Protein AF-E0WMR6-F1 (afdb_monomer_lite)

Secondary structure (DSSP, 8-state):
-HHHHHHHHHHHHHHTTPPP----PPPPP-GGGSHHHHHHHHHHHH-GGG-GGGS-HHHHHHHHHHHHHTT-HHHHHHHHHHHHHHHHHHHTT-

Organism: NCBI:txid230566

Structure (mmCIF, N/CA/C/O backbone):
data_AF-E0WMR6-F1
#
_entry.id   AF-E0WMR6-F1
#
loop_
_atom_site.group_PDB
_atom_site.id
_atom_site.type_symbol
_atom_site.label_atom_id
_atom_site.label_alt_id
_atom_site.label_comp_id
_atom_site.label_asym_id
_atom_site.label_entity_id
_atom_site.label_seq_id
_atom_site.pdbx_PDB_ins_code
_atom_site.Cartn_x
_atom_site.Cartn_y
_atom_site.Cartn_z
_atom_site.occupancy
_atom_site.B_iso_or_equiv
_atom_site.auth_seq_id
_atom_site.auth_comp_id
_atom_site.auth_asym_id
_atom_site.auth_atom_id
_atom_site.pdbx_PDB_model_num
ATOM 1 N N . GLU A 1 1 ? -11.648 19.606 20.721 1.00 82.44 1 GLU A N 1
ATOM 2 C CA . GLU A 1 1 ? -12.600 19.046 19.735 1.00 82.44 1 GLU A CA 1
ATOM 3 C C . GLU A 1 1 ? -12.601 17.512 19.675 1.00 82.44 1 GLU A C 1
ATOM 5 O O . GLU A 1 1 ? -13.624 16.907 19.968 1.00 82.44 1 GLU A O 1
ATOM 10 N N . THR A 1 2 ? -11.477 16.854 19.375 1.00 91.50 2 THR A N 1
ATOM 11 C CA . THR A 1 2 ? -11.400 15.381 19.227 1.00 91.50 2 THR A CA 1
ATOM 12 C C . THR A 1 2 ? -11.852 14.598 20.466 1.00 91.50 2 THR A C 1
ATOM 14 O O . THR A 1 2 ? -12.629 13.653 20.346 1.00 91.50 2 THR A O 1
ATOM 17 N N . LEU A 1 3 ? -11.429 15.022 21.664 1.00 93.88 3 LEU A N 1
ATOM 18 C CA . LEU A 1 3 ? -11.816 14.377 22.927 1.00 93.88 3 LEU A CA 1
ATOM 19 C C . LEU A 1 3 ? -13.317 14.506 23.211 1.00 93.88 3 LEU A C 1
ATOM 21 O O . LEU A 1 3 ? -13.953 13.533 23.603 1.00 93.88 3 LEU A O 1
ATOM 25 N N . ARG A 1 4 ? -13.899 15.675 22.909 1.00 95.62 4 ARG A N 1
ATOM 26 C CA . ARG A 1 4 ? -15.340 15.919 23.046 1.00 95.62 4 A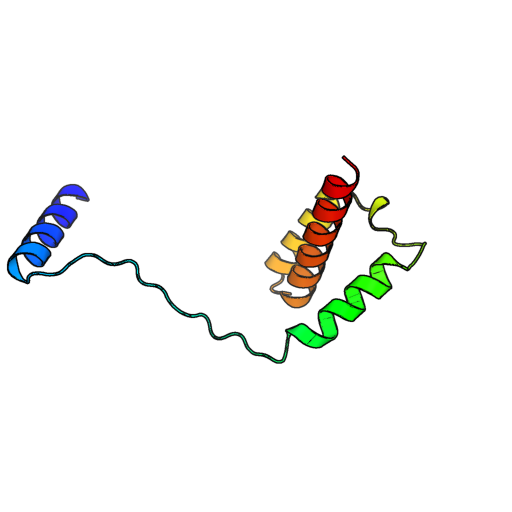RG A CA 1
ATOM 27 C C . ARG A 1 4 ? -16.147 14.951 22.173 1.00 95.62 4 ARG A C 1
ATOM 29 O O . ARG A 1 4 ? -17.118 14.370 22.642 1.00 95.62 4 ARG A O 1
ATOM 36 N N . ARG A 1 5 ? -15.752 14.755 20.906 1.00 95.81 5 ARG A N 1
ATOM 37 C CA . ARG A 1 5 ? -16.450 13.825 19.995 1.00 95.81 5 ARG A CA 1
ATOM 38 C C . ARG A 1 5 ? -16.330 12.372 20.451 1.00 95.81 5 ARG A C 1
ATOM 40 O O . ARG A 1 5 ? -17.322 11.653 20.392 1.00 95.81 5 ARG A O 1
ATOM 47 N N . ARG A 1 6 ? -15.153 11.959 20.934 1.00 94.44 6 ARG A N 1
ATOM 48 C CA . ARG A 1 6 ? -14.934 10.600 21.450 1.00 94.44 6 ARG A CA 1
ATOM 49 C C . ARG A 1 6 ? -15.816 10.303 22.666 1.00 94.44 6 ARG A C 1
ATOM 51 O O . ARG A 1 6 ? -16.485 9.280 22.663 1.00 94.44 6 ARG A O 1
ATOM 58 N N . GLN A 1 7 ? -15.914 11.227 23.622 1.00 95.69 7 GLN A N 1
ATOM 59 C CA . GLN A 1 7 ? -16.787 11.067 24.795 1.00 95.69 7 GLN A CA 1
ATOM 60 C C . GLN A 1 7 ? -18.264 10.887 24.413 1.00 95.69 7 GLN A C 1
ATOM 62 O O . GLN A 1 7 ? -18.954 10.035 24.966 1.00 95.69 7 GLN A O 1
ATOM 67 N N . ILE A 1 8 ? -18.756 11.652 23.432 1.00 95.06 8 ILE A N 1
ATOM 68 C CA . ILE A 1 8 ? -20.135 11.511 22.937 1.00 95.06 8 ILE A CA 1
ATOM 69 C C . ILE A 1 8 ? -20.349 10.126 22.305 1.00 95.06 8 ILE A C 1
ATOM 71 O O . ILE A 1 8 ? -21.371 9.492 22.558 1.00 95.06 8 ILE A O 1
ATOM 75 N N . GLN A 1 9 ? -19.388 9.649 21.508 1.00 95.00 9 GLN A N 1
ATOM 76 C CA . GLN A 1 9 ? -19.454 8.336 20.856 1.00 95.00 9 GLN A CA 1
ATOM 77 C C . GLN A 1 9 ? -19.419 7.188 21.872 1.00 95.00 9 GLN A C 1
ATOM 79 O O . GLN A 1 9 ? -20.201 6.251 21.754 1.00 95.00 9 GLN A O 1
ATOM 84 N N . GLU A 1 10 ? -18.559 7.271 22.887 1.00 95.31 10 GLU A N 1
ATOM 85 C CA . GLU A 1 10 ? -18.454 6.263 23.949 1.00 95.31 10 GLU A CA 1
ATOM 86 C C . GLU A 1 10 ? -19.736 6.188 24.782 1.00 95.31 10 GLU A C 1
ATOM 88 O O . GLU A 1 10 ? -20.291 5.104 24.953 1.00 95.31 10 GLU A O 1
ATOM 93 N N . ASN A 1 11 ? -20.271 7.335 25.211 1.00 95.81 11 ASN A N 1
ATOM 94 C CA . ASN A 1 11 ? -21.529 7.392 25.957 1.00 95.81 11 ASN A CA 1
ATOM 95 C C . ASN A 1 11 ? -22.707 6.838 25.147 1.00 95.81 11 ASN A C 1
ATOM 97 O O . ASN A 1 11 ? -23.560 6.137 25.690 1.00 95.81 11 ASN A O 1
ATOM 101 N N . TYR A 1 12 ? -22.756 7.131 23.845 1.00 96.69 12 TYR A N 1
ATOM 102 C CA . TYR A 1 12 ? -23.769 6.579 22.951 1.00 96.69 12 TYR A CA 1
ATOM 103 C C . TYR A 1 12 ? -23.627 5.058 22.813 1.00 96.69 12 TYR A C 1
ATOM 105 O O . TYR A 1 12 ? -24.608 4.333 22.965 1.00 96.69 12 TYR A O 1
ATOM 113 N N . ASN A 1 13 ? -22.406 4.564 22.597 1.00 96.00 13 ASN A N 1
ATOM 114 C CA . ASN A 1 13 ? -22.145 3.133 22.472 1.00 96.00 13 ASN A CA 1
ATOM 115 C C . ASN A 1 13 ? -22.537 2.371 23.743 1.00 96.00 13 ASN A C 1
ATOM 117 O O . ASN A 1 13 ? -23.198 1.342 23.643 1.00 96.00 13 ASN A O 1
ATOM 121 N N . LEU A 1 14 ? -22.206 2.905 24.923 1.00 95.00 14 LEU A N 1
ATOM 122 C CA . LEU A 1 14 ? -2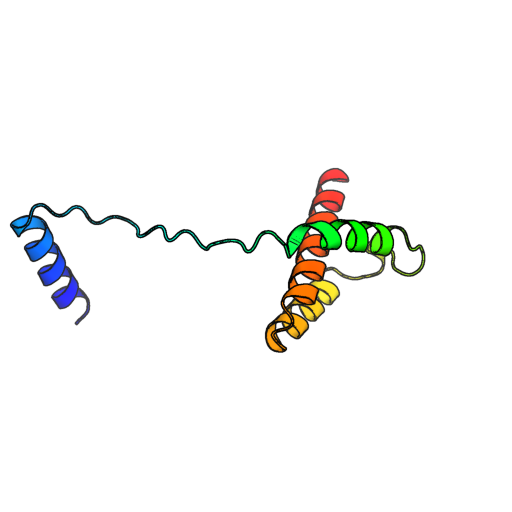2.599 2.330 26.213 1.00 95.00 14 LEU A CA 1
ATOM 123 C C . LEU A 1 14 ? -24.120 2.342 26.405 1.00 95.00 14 LEU A C 1
ATOM 125 O O . LEU A 1 14 ? -24.694 1.326 26.780 1.00 95.00 14 LEU A O 1
ATOM 129 N N . LYS A 1 15 ? -24.793 3.458 26.092 1.00 96.69 15 LYS A N 1
ATOM 130 C CA . LYS A 1 15 ? -26.257 3.576 26.210 1.00 96.69 15 LYS A CA 1
ATOM 131 C C . LYS A 1 15 ? -27.007 2.587 25.309 1.00 96.69 15 LYS A C 1
ATOM 133 O O . LYS A 1 15 ? -28.106 2.163 25.655 1.00 96.69 15 LYS A O 1
ATOM 138 N N . HIS A 1 16 ? -26.435 2.248 24.157 1.00 95.75 16 HIS A N 1
ATOM 139 C CA . HIS A 1 16 ? -27.059 1.392 23.147 1.00 95.75 16 HIS A CA 1
ATOM 140 C C . HIS A 1 16 ? -26.456 -0.019 23.068 1.00 95.75 16 HIS A C 1
ATOM 142 O O . HIS A 1 16 ? -26.815 -0.770 22.163 1.00 95.75 16 HIS A O 1
ATOM 148 N N . ASN A 1 17 ? -25.564 -0.392 23.995 1.00 93.50 17 ASN A N 1
ATOM 149 C CA . ASN A 1 17 ? -24.845 -1.672 23.993 1.00 93.50 17 ASN A CA 1
ATOM 150 C C . ASN A 1 17 ? -24.145 -1.984 22.650 1.00 93.50 17 ASN A C 1
ATOM 152 O O . ASN A 1 17 ? -24.112 -3.128 22.198 1.00 93.50 17 ASN A O 1
ATOM 156 N N . LEU A 1 18 ? -23.588 -0.961 21.992 1.00 93.44 18 LEU A N 1
ATOM 157 C CA . LEU A 1 18 ? -22.879 -1.096 20.720 1.00 93.44 18 LEU A CA 1
ATOM 158 C C . LEU A 1 18 ? -21.403 -1.424 20.958 1.00 93.44 18 LEU A C 1
ATOM 160 O O . LEU A 1 18 ? -20.704 -0.711 21.678 1.00 93.44 18 LEU A O 1
ATOM 164 N N . GLN A 1 19 ? -20.907 -2.461 20.284 1.00 92.50 19 GLN A N 1
ATOM 165 C CA . GLN A 1 19 ? -19.483 -2.783 20.242 1.00 92.50 19 GLN A CA 1
ATOM 166 C C . GLN A 1 19 ? -18.848 -2.201 18.970 1.00 92.50 19 GLN A C 1
ATOM 168 O O . GLN A 1 19 ? -19.271 -2.552 17.863 1.00 92.50 19 GLN A O 1
ATOM 173 N N . PRO A 1 20 ? -17.836 -1.319 19.083 1.00 92.00 20 PRO A N 1
ATOM 174 C CA . PRO A 1 20 ? -17.110 -0.814 17.925 1.00 92.00 20 PRO A CA 1
ATOM 175 C C . PRO A 1 20 ? -16.435 -1.962 17.170 1.00 92.00 20 PRO A C 1
ATOM 177 O O . PRO A 1 20 ? -15.608 -2.681 17.727 1.00 92.00 20 PRO A O 1
ATOM 180 N N . THR A 1 21 ? -16.764 -2.118 15.892 1.00 92.75 21 THR A N 1
ATOM 181 C CA . THR A 1 21 ? -16.178 -3.137 15.013 1.00 92.75 21 THR A CA 1
ATOM 182 C C . THR A 1 21 ? -15.525 -2.490 13.799 1.00 92.75 21 THR A C 1
ATOM 184 O O . THR A 1 21 ? -15.876 -1.384 13.381 1.00 92.75 21 THR A O 1
ATOM 187 N N . ILE A 1 22 ? -14.529 -3.174 13.234 1.00 92.06 22 ILE A N 1
ATOM 188 C CA . ILE A 1 22 ? -13.847 -2.724 12.021 1.00 92.06 22 ILE A CA 1
ATOM 189 C C . ILE A 1 22 ? -14.744 -3.043 10.824 1.00 92.06 22 ILE A C 1
ATOM 191 O O . ILE A 1 22 ? -15.178 -4.178 10.635 1.00 92.06 22 ILE A O 1
ATOM 195 N N . ILE A 1 23 ? -15.009 -2.043 9.985 1.00 90.06 23 ILE A N 1
ATOM 196 C CA . ILE A 1 23 ? -15.789 -2.241 8.763 1.00 90.06 23 ILE A CA 1
ATOM 197 C C . ILE A 1 23 ? -14.895 -2.916 7.715 1.00 90.06 23 ILE A C 1
ATOM 199 O O . ILE A 1 23 ? -14.065 -2.265 7.079 1.00 90.06 23 ILE A O 1
ATOM 203 N N . HIS A 1 24 ? -15.094 -4.212 7.492 1.00 87.12 24 HIS A N 1
ATOM 204 C CA . HIS A 1 24 ? -14.467 -4.947 6.394 1.00 87.12 24 HIS A CA 1
ATOM 205 C C . HIS A 1 24 ? -15.360 -4.871 5.148 1.00 87.12 24 HIS A C 1
ATOM 207 O O . HIS A 1 24 ? -16.403 -5.516 5.078 1.00 87.12 24 HIS A O 1
ATOM 213 N N . LYS A 1 25 ? -14.978 -4.061 4.152 1.00 84.56 25 LYS A N 1
ATOM 214 C CA . LYS A 1 25 ? -15.682 -4.007 2.859 1.00 84.56 25 LYS A CA 1
ATOM 215 C C . LYS A 1 25 ? -15.024 -4.957 1.864 1.00 84.56 25 LYS A C 1
ATOM 217 O O . LYS A 1 25 ? -13.853 -4.784 1.533 1.00 84.56 25 LYS A O 1
ATOM 222 N N . ASN A 1 26 ? -15.793 -5.905 1.335 1.00 80.00 26 ASN A N 1
ATOM 223 C CA . ASN A 1 26 ? -15.340 -6.744 0.230 1.00 80.00 26 ASN A CA 1
ATOM 224 C C . ASN A 1 26 ? -15.338 -5.930 -1.067 1.00 80.00 26 ASN A C 1
ATOM 226 O O . ASN A 1 26 ? -16.380 -5.469 -1.534 1.00 80.00 26 ASN A O 1
ATOM 230 N N . ILE A 1 27 ? -14.158 -5.754 -1.656 1.00 78.94 27 ILE A N 1
ATOM 231 C CA . ILE A 1 27 ? -14.015 -5.174 -2.991 1.00 78.94 27 ILE A CA 1
ATOM 232 C C . ILE A 1 27 ? -14.341 -6.290 -3.988 1.00 78.94 27 ILE A C 1
ATOM 234 O O . ILE A 1 27 ? -13.646 -7.306 -4.018 1.00 78.94 27 ILE A O 1
ATOM 238 N N . LYS A 1 28 ? -15.405 -6.131 -4.787 1.00 76.62 28 LYS A N 1
ATOM 239 C CA . LYS A 1 28 ? -15.736 -7.087 -5.854 1.00 76.62 28 LYS A CA 1
ATOM 240 C C . LYS A 1 28 ? -14.590 -7.104 -6.872 1.00 76.62 28 LYS A C 1
ATOM 242 O O . LYS A 1 28 ? -14.318 -6.085 -7.501 1.00 76.62 28 LYS A O 1
ATOM 247 N N . GLN A 1 29 ? -13.914 -8.243 -7.013 1.00 62.06 29 GLN A N 1
ATOM 248 C CA . GLN A 1 29 ? -12.947 -8.458 -8.088 1.00 62.06 29 GLN A CA 1
ATOM 249 C C . GLN A 1 29 ? -13.721 -8.778 -9.369 1.00 62.06 29 GLN A C 1
ATOM 251 O O . GLN A 1 29 ? -14.480 -9.743 -9.405 1.00 62.06 29 GLN A O 1
ATOM 256 N N . THR A 1 30 ? -13.549 -7.971 -10.413 1.00 66.88 30 THR A N 1
ATOM 257 C CA . THR A 1 30 ? -14.000 -8.323 -11.760 1.00 66.88 30 THR A CA 1
ATOM 258 C C . THR A 1 30 ? -13.076 -9.428 -12.275 1.00 66.88 30 THR A C 1
ATOM 260 O O . THR A 1 30 ? -11.866 -9.243 -12.410 1.00 66.88 30 THR A O 1
ATOM 263 N N . THR A 1 31 ? -13.628 -10.62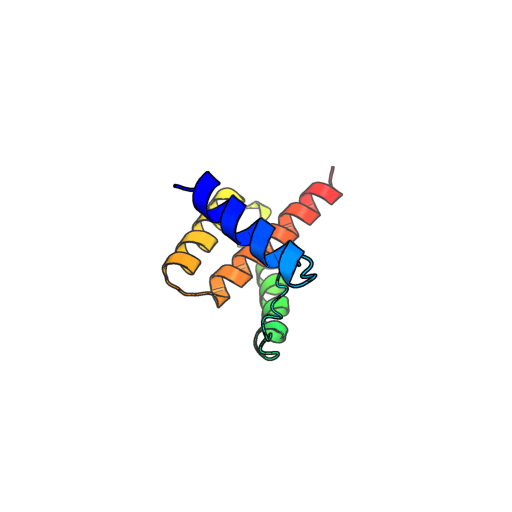2 -12.461 1.00 57.41 31 THR A N 1
ATOM 264 C CA . THR A 1 31 ? -12.890 -11.881 -12.667 1.00 57.41 31 THR A CA 1
ATOM 265 C C . THR A 1 31 ? -12.083 -11.931 -13.964 1.00 57.41 31 THR A C 1
ATOM 267 O O . THR A 1 31 ? -11.124 -12.696 -14.054 1.00 57.41 31 THR A O 1
ATOM 270 N N . ASP A 1 32 ? -12.405 -11.079 -14.933 1.00 56.09 32 ASP A N 1
ATOM 271 C CA . ASP A 1 32 ? -11.900 -11.207 -16.304 1.00 56.09 32 ASP A CA 1
ATOM 272 C C . ASP A 1 32 ? -10.519 -10.568 -16.507 1.00 56.09 32 ASP A C 1
ATOM 274 O O . ASP A 1 32 ? -9.836 -10.828 -17.489 1.00 56.09 32 ASP A O 1
ATOM 278 N N . ILE A 1 33 ? -10.045 -9.772 -15.546 1.00 57.91 33 ILE A N 1
ATOM 279 C CA . ILE A 1 33 ? -8.829 -8.963 -15.707 1.00 57.91 33 ILE A CA 1
ATOM 280 C C . ILE A 1 33 ? -7.537 -9.779 -15.478 1.00 57.91 33 ILE A C 1
ATOM 282 O O . ILE A 1 33 ? -6.455 -9.345 -15.873 1.00 57.91 33 ILE A O 1
ATOM 286 N N . ASN A 1 34 ? -7.603 -10.944 -14.823 1.00 55.88 34 ASN A N 1
ATOM 287 C CA . ASN A 1 34 ? -6.412 -11.570 -14.228 1.00 55.88 34 ASN A CA 1
ATOM 288 C C . ASN A 1 34 ? -5.778 -12.730 -15.020 1.00 55.88 34 ASN A C 1
ATOM 290 O O . ASN A 1 34 ? -4.594 -12.988 -14.802 1.00 55.88 34 ASN A O 1
ATOM 294 N N . LYS A 1 35 ? -6.501 -13.433 -15.906 1.00 56.09 35 LYS A N 1
ATOM 295 C CA . LYS A 1 35 ? -5.972 -14.651 -16.563 1.00 56.09 35 LYS A CA 1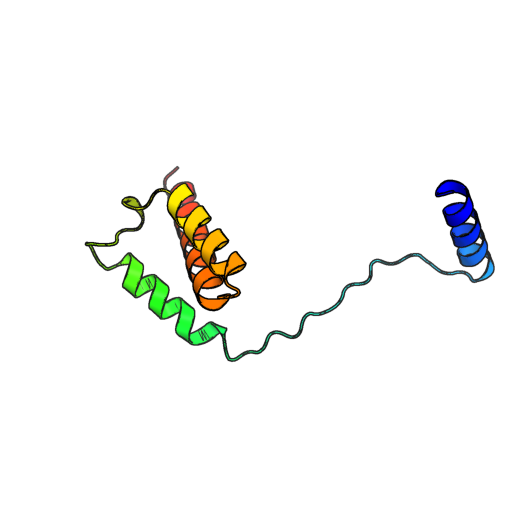
ATOM 296 C C . LYS A 1 35 ? -4.854 -14.353 -17.571 1.00 56.09 35 LYS A C 1
ATOM 298 O O . LYS A 1 35 ? -3.764 -14.900 -17.428 1.00 56.09 35 LYS A O 1
ATOM 303 N N . ASP A 1 36 ? -5.054 -13.394 -18.469 1.00 57.19 36 ASP A N 1
ATOM 304 C CA . ASP A 1 36 ? -4.107 -13.122 -19.568 1.00 57.19 36 ASP A CA 1
ATOM 305 C C . ASP A 1 36 ? -2.809 -12.427 -19.107 1.00 57.19 36 ASP A C 1
ATOM 307 O O . ASP A 1 36 ? -1.819 -12.317 -19.835 1.00 57.19 36 ASP A O 1
ATOM 311 N N . LYS A 1 37 ? -2.776 -11.918 -17.871 1.00 56.91 37 LYS A N 1
ATOM 312 C CA . LYS A 1 37 ? -1.675 -11.068 -17.388 1.00 56.91 37 LYS A CA 1
ATOM 313 C C . LYS A 1 37 ? -0.469 -11.856 -16.887 1.00 56.91 37 LYS A C 1
ATOM 315 O O . LYS A 1 37 ? 0.637 -11.321 -16.918 1.00 56.91 37 LYS A O 1
ATOM 320 N N . ASN A 1 38 ? -0.653 -13.102 -16.449 1.00 57.09 38 ASN A N 1
ATOM 321 C CA . ASN A 1 38 ? 0.450 -13.932 -15.959 1.00 57.09 38 ASN A CA 1
ATOM 322 C C . ASN A 1 38 ? 1.327 -14.465 -17.106 1.00 57.09 38 ASN A C 1
ATOM 324 O O . ASN A 1 38 ? 2.551 -14.432 -16.989 1.00 57.09 38 ASN A O 1
ATOM 328 N N . GLU A 1 39 ? 0.729 -14.835 -18.241 1.00 59.88 39 GLU A N 1
ATOM 329 C CA . GLU A 1 39 ? 1.448 -15.309 -19.439 1.00 59.88 39 GLU A CA 1
ATOM 330 C C . GLU A 1 39 ? 2.369 -14.225 -20.030 1.00 59.88 39 GLU A C 1
ATOM 332 O O . GLU A 1 39 ? 3.518 -14.478 -20.398 1.00 59.88 39 GLU A O 1
ATOM 337 N N . ASN A 1 40 ? 1.909 -12.970 -20.021 1.00 62.09 40 ASN A N 1
ATOM 338 C CA . ASN A 1 40 ? 2.687 -11.811 -20.468 1.00 62.09 40 ASN A CA 1
ATOM 339 C C . ASN A 1 40 ? 3.928 -11.529 -19.600 1.00 62.09 40 ASN A C 1
ATOM 341 O O . ASN A 1 40 ? 4.902 -10.935 -20.067 1.00 62.09 40 ASN A O 1
ATOM 345 N N . ILE A 1 41 ? 3.907 -11.918 -18.322 1.00 63.06 41 ILE A N 1
ATOM 346 C CA . ILE A 1 41 ? 5.043 -11.716 -17.415 1.00 63.06 41 ILE A CA 1
ATOM 347 C C . ILE A 1 41 ? 6.128 -12.752 -17.699 1.00 63.06 41 ILE A C 1
ATOM 349 O O . ILE A 1 41 ? 7.306 -12.402 -17.729 1.00 63.06 41 ILE A O 1
ATOM 353 N N . GLU A 1 42 ? 5.763 -14.013 -17.927 1.00 63.25 42 GLU A N 1
ATOM 354 C CA . GLU A 1 42 ? 6.743 -15.065 -18.214 1.00 63.25 42 GLU A CA 1
ATOM 355 C C . GLU A 1 42 ? 7.459 -14.834 -19.543 1.00 63.25 42 GLU A C 1
ATOM 357 O O . GLU A 1 42 ? 8.690 -14.879 -19.580 1.00 63.25 42 GLU A O 1
ATOM 362 N N . SER A 1 43 ? 6.725 -14.460 -20.593 1.00 64.38 43 SER A N 1
ATOM 363 C CA . SER A 1 43 ? 7.316 -14.123 -21.894 1.00 64.38 43 SER A CA 1
ATOM 364 C C . SER A 1 43 ? 8.270 -12.922 -21.823 1.00 64.38 43 SER A C 1
ATOM 366 O O . SER A 1 43 ? 9.338 -12.932 -22.439 1.00 64.38 43 SER A O 1
ATOM 368 N N . PHE A 1 44 ? 7.944 -11.901 -21.021 1.00 66.38 44 PHE A N 1
ATOM 369 C CA . PHE A 1 44 ? 8.825 -10.751 -20.800 1.00 66.38 44 PHE A CA 1
ATOM 370 C C . PHE A 1 44 ? 10.131 -11.139 -20.092 1.00 66.38 44 PHE A C 1
ATOM 372 O O . PHE A 1 44 ? 11.189 -10.609 -20.429 1.00 66.38 44 PHE A O 1
ATOM 379 N N . LEU A 1 45 ? 10.063 -12.050 -19.118 1.00 62.31 45 LEU A N 1
ATOM 380 C CA . LEU A 1 45 ? 11.213 -12.477 -18.317 1.00 62.31 45 LEU A CA 1
ATOM 381 C C . LEU A 1 45 ? 12.152 -13.419 -19.084 1.00 62.31 45 LEU A C 1
ATOM 383 O O . LEU A 1 45 ? 13.366 -13.315 -18.915 1.00 62.31 45 LEU A O 1
ATOM 387 N N . PHE A 1 46 ? 11.600 -14.301 -19.925 1.00 62.06 46 PHE A N 1
ATOM 388 C CA . PHE A 1 46 ? 12.362 -15.240 -20.761 1.00 62.06 46 PHE A CA 1
ATOM 389 C C . PHE A 1 46 ? 12.992 -14.600 -22.009 1.00 62.06 46 PHE A C 1
ATOM 391 O O . PHE A 1 46 ? 13.875 -15.193 -22.623 1.00 62.06 46 PHE A O 1
ATOM 398 N N . SER A 1 47 ? 12.602 -13.376 -22.382 1.00 61.31 47 SER A N 1
ATOM 399 C CA . SER A 1 47 ? 13.303 -12.619 -23.423 1.00 61.31 47 SER A CA 1
ATOM 400 C C . SER A 1 47 ? 14.693 -12.196 -22.927 1.00 61.31 47 SER A C 1
ATOM 402 O O . SER A 1 47 ? 14.815 -11.278 -22.114 1.00 61.31 47 SER A O 1
ATOM 404 N N . GLU A 1 48 ? 15.759 -12.813 -23.453 1.00 53.53 48 GLU A N 1
ATOM 405 C CA . GLU A 1 48 ? 17.168 -12.528 -23.104 1.00 53.53 48 GLU A CA 1
ATOM 406 C C . GLU A 1 48 ? 17.520 -11.028 -23.124 1.00 53.53 48 GLU A C 1
ATOM 408 O O . GLU A 1 48 ? 18.258 -10.540 -22.265 1.00 53.53 48 GLU A O 1
ATOM 413 N N . LYS A 1 49 ? 16.928 -10.252 -24.044 1.00 55.31 49 LYS A N 1
ATOM 414 C CA . LYS A 1 49 ? 17.150 -8.796 -24.157 1.00 55.31 49 LYS A CA 1
ATOM 415 C C . LYS A 1 49 ? 16.523 -7.979 -23.022 1.00 55.31 49 LYS A C 1
ATOM 417 O O . LYS A 1 49 ? 16.932 -6.841 -22.799 1.00 55.31 49 LYS A O 1
ATOM 422 N N . LYS A 1 50 ? 15.527 -8.516 -22.314 1.00 54.00 50 LYS A N 1
ATOM 423 C CA . LYS A 1 50 ? 14.773 -7.821 -21.256 1.00 54.00 50 LYS A CA 1
ATOM 424 C C . LYS A 1 50 ? 14.818 -8.565 -19.928 1.00 54.00 50 LYS A C 1
ATOM 426 O O . LYS A 1 50 ? 13.914 -8.396 -19.109 1.00 54.00 50 LYS A O 1
ATOM 431 N N . SER A 1 51 ? 15.890 -9.332 -19.692 1.00 56.59 51 SER A N 1
ATOM 432 C CA . SER A 1 51 ? 16.058 -10.012 -18.413 1.00 56.59 51 SER A CA 1
ATOM 433 C C . SER A 1 51 ? 15.882 -8.997 -17.273 1.00 56.59 51 SER A C 1
ATOM 435 O O . SER A 1 51 ? 16.431 -7.887 -17.305 1.00 56.59 51 SER A O 1
ATOM 437 N N . PRO A 1 52 ? 15.095 -9.3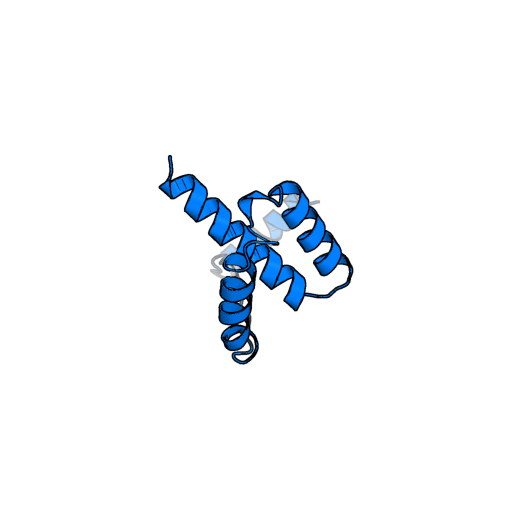32 -16.253 1.00 54.97 52 PRO A N 1
ATOM 438 C CA . PRO A 1 52 ? 14.766 -8.402 -15.187 1.00 54.97 52 PRO A CA 1
ATOM 439 C C . PRO A 1 52 ? 15.980 -8.086 -14.299 1.00 54.97 52 PRO A C 1
ATOM 441 O O . PRO A 1 52 ? 15.977 -7.073 -13.607 1.00 54.97 52 PRO A O 1
ATOM 444 N N . LYS A 1 53 ? 17.049 -8.898 -14.371 1.00 56.44 53 LYS A N 1
ATOM 445 C CA . LYS A 1 53 ? 18.368 -8.591 -13.794 1.00 56.44 53 LYS A CA 1
ATOM 446 C C . LYS A 1 53 ? 18.951 -7.289 -14.355 1.00 56.44 53 LYS A C 1
ATOM 448 O O . LYS A 1 53 ? 19.640 -6.581 -13.629 1.00 56.44 53 LYS A O 1
ATOM 453 N N . ASN A 1 54 ? 18.632 -6.948 -15.606 1.00 55.34 54 ASN A N 1
ATOM 454 C CA . ASN A 1 54 ? 19.112 -5.732 -16.271 1.00 55.34 54 ASN A CA 1
ATOM 455 C C . ASN A 1 54 ? 18.310 -4.480 -15.873 1.00 55.34 54 ASN A C 1
ATOM 457 O O . ASN A 1 54 ? 18.760 -3.352 -16.084 1.00 55.34 54 ASN A O 1
ATOM 461 N N . TYR A 1 55 ? 17.117 -4.645 -15.292 1.00 63.16 55 TYR A N 1
ATOM 462 C CA . TYR A 1 55 ? 16.308 -3.538 -14.791 1.00 63.16 55 TYR A CA 1
ATOM 463 C C . TYR A 1 55 ? 16.481 -3.398 -13.280 1.00 63.16 55 TYR A C 1
ATOM 465 O O . TYR A 1 55 ? 16.070 -4.249 -12.499 1.00 63.16 55 TYR A O 1
ATOM 473 N N . SER A 1 56 ? 17.025 -2.261 -12.839 1.00 73.69 56 SER A N 1
ATOM 474 C CA . SER A 1 56 ? 17.027 -1.924 -11.413 1.00 73.69 56 SER A CA 1
ATOM 475 C C . SER A 1 56 ? 15.592 -1.926 -10.866 1.00 73.69 56 SER A C 1
ATOM 477 O O . SER A 1 56 ? 14.700 -1.315 -11.462 1.00 73.69 56 SER A O 1
ATOM 479 N N . LEU A 1 57 ? 15.381 -2.540 -9.695 1.00 80.44 57 LEU A N 1
ATOM 480 C CA . LEU A 1 57 ? 14.110 -2.531 -8.952 1.00 80.44 57 LEU A CA 1
ATOM 481 C C . LEU A 1 57 ? 13.524 -1.109 -8.856 1.00 80.44 57 LEU A C 1
ATOM 483 O O . LEU A 1 57 ? 12.329 -0.888 -9.043 1.00 80.44 57 LEU A O 1
ATOM 487 N N . LYS A 1 58 ? 14.401 -0.114 -8.672 1.00 84.31 58 LYS A N 1
ATOM 488 C CA . LYS A 1 58 ? 14.051 1.309 -8.599 1.00 84.31 58 LYS A CA 1
ATOM 489 C C . LYS A 1 58 ? 13.434 1.835 -9.903 1.00 84.31 58 LYS A C 1
ATOM 491 O O . LYS A 1 58 ? 12.523 2.664 -9.872 1.00 84.31 58 LYS A O 1
ATOM 496 N N . LYS A 1 59 ? 13.889 1.340 -11.061 1.00 86.31 59 LYS A N 1
ATOM 497 C CA . LYS A 1 59 ? 13.344 1.698 -12.382 1.00 86.31 59 LYS A CA 1
ATOM 498 C C . LYS A 1 59 ? 11.946 1.111 -12.572 1.00 86.31 59 LYS A C 1
ATOM 500 O O . LYS A 1 59 ? 11.052 1.835 -13.000 1.00 86.31 59 LYS A O 1
ATOM 505 N N . LEU A 1 60 ? 11.737 -0.146 -12.184 1.00 87.00 60 LEU A N 1
ATOM 506 C CA . LEU A 1 60 ? 10.421 -0.795 -12.208 1.00 87.00 60 LEU A CA 1
ATOM 507 C C . LEU A 1 60 ? 9.419 -0.098 -11.281 1.00 87.00 60 LEU A C 1
ATOM 509 O O . LEU A 1 60 ? 8.306 0.211 -11.701 1.00 87.00 60 LEU A O 1
ATOM 513 N N . GLN A 1 61 ? 9.836 0.257 -10.064 1.00 87.94 61 GLN A N 1
ATOM 514 C CA . GLN A 1 61 ? 9.013 1.038 -9.136 1.00 87.94 61 GLN A CA 1
ATOM 515 C C . GLN A 1 61 ? 8.639 2.414 -9.712 1.00 87.94 61 GLN A C 1
ATOM 517 O O . GLN A 1 61 ? 7.500 2.861 -9.568 1.00 87.94 61 GLN A O 1
ATOM 522 N N . SER A 1 62 ? 9.571 3.085 -10.396 1.00 91.81 62 SER A N 1
ATOM 523 C CA . SER A 1 62 ? 9.296 4.355 -11.081 1.00 91.81 62 SER A CA 1
ATOM 524 C C . SER A 1 62 ? 8.280 4.187 -12.216 1.00 91.81 62 SER A C 1
ATOM 526 O O . SER A 1 62 ? 7.343 4.978 -12.320 1.00 91.81 62 SER A O 1
ATOM 528 N N . LEU A 1 63 ? 8.412 3.137 -13.035 1.00 89.44 63 LEU A N 1
ATOM 529 C CA . LEU A 1 63 ? 7.466 2.827 -14.113 1.00 89.44 63 LEU A CA 1
ATOM 530 C C . LEU A 1 63 ? 6.069 2.499 -13.575 1.00 89.44 63 LEU A C 1
ATOM 532 O O . LEU A 1 63 ? 5.088 3.033 -14.090 1.00 89.44 63 LEU A O 1
ATOM 536 N N . MET A 1 64 ? 5.980 1.720 -12.494 1.00 92.06 64 MET A N 1
ATOM 537 C CA . MET A 1 64 ? 4.724 1.438 -11.796 1.00 92.06 64 MET A CA 1
ATOM 538 C C . MET A 1 64 ? 4.048 2.730 -11.318 1.00 92.06 64 MET A C 1
ATOM 540 O O . MET A 1 64 ? 2.871 2.954 -11.600 1.00 92.06 64 MET A O 1
ATOM 544 N N . LYS A 1 65 ? 4.797 3.622 -10.650 1.00 92.00 65 LYS A N 1
ATOM 545 C CA . LYS A 1 65 ? 4.280 4.920 -10.180 1.00 92.00 65 LYS A CA 1
ATOM 546 C C . LYS A 1 65 ? 3.823 5.811 -11.336 1.00 92.00 65 LYS A C 1
ATOM 548 O O . LYS A 1 65 ? 2.780 6.451 -11.235 1.00 92.00 65 LYS A O 1
ATOM 553 N N . LYS A 1 66 ? 4.569 5.842 -12.446 1.00 94.75 66 LYS A N 1
ATOM 554 C CA . LYS A 1 66 ? 4.184 6.593 -13.653 1.00 94.75 66 LYS A CA 1
ATOM 555 C C . LYS A 1 66 ? 2.899 6.049 -14.279 1.00 94.75 66 LYS A C 1
ATOM 557 O O . LYS A 1 66 ? 2.047 6.849 -14.647 1.00 94.75 66 LYS A O 1
ATOM 562 N N . ALA A 1 67 ? 2.753 4.728 -14.386 1.00 91.44 67 ALA A N 1
ATOM 563 C CA . ALA A 1 67 ? 1.544 4.091 -14.910 1.00 91.44 67 ALA A CA 1
ATOM 564 C C . ALA A 1 67 ? 0.328 4.377 -14.015 1.00 91.44 67 ALA A C 1
ATOM 566 O O . ALA A 1 67 ? -0.700 4.830 -14.504 1.00 91.44 67 ALA A O 1
ATOM 567 N N . SER A 1 68 ? 0.494 4.252 -12.694 1.00 91.31 68 SER A N 1
ATOM 568 C CA . SER A 1 68 ? -0.540 4.597 -11.713 1.00 91.31 68 SER A CA 1
ATOM 569 C C . SER A 1 68 ? -0.951 6.072 -11.787 1.00 91.31 68 SER A C 1
ATOM 571 O O . SER A 1 68 ? -2.142 6.367 -11.796 1.00 91.31 68 SER A O 1
ATOM 573 N N . LYS A 1 69 ? 0.007 7.001 -11.937 1.00 94.12 69 LYS A N 1
ATOM 574 C CA . LYS A 1 69 ? -0.290 8.433 -12.122 1.00 94.12 69 LYS A CA 1
ATOM 575 C C . LYS A 1 69 ? -1.071 8.711 -13.413 1.00 94.12 69 LYS A C 1
ATOM 577 O O . LYS A 1 69 ? -1.834 9.666 -13.463 1.00 94.12 69 LYS A O 1
ATOM 582 N N . LYS A 1 70 ? -0.879 7.886 -14.446 1.00 94.81 70 LYS A N 1
ATOM 583 C CA . LYS A 1 70 ? -1.614 7.944 -15.718 1.00 94.81 70 LYS A CA 1
ATOM 584 C C . LYS A 1 70 ? -2.939 7.167 -15.698 1.00 94.81 70 LYS A C 1
ATOM 586 O O . LYS A 1 70 ? -3.567 7.073 -16.743 1.00 94.81 70 LYS A O 1
ATOM 591 N N . LEU A 1 71 ? -3.344 6.612 -14.549 1.00 89.81 71 LEU A N 1
ATOM 592 C CA . LEU A 1 71 ? -4.530 5.756 -14.394 1.00 89.81 71 LEU A CA 1
ATOM 593 C C . LEU A 1 71 ? -4.495 4.471 -15.246 1.00 89.81 71 LEU A C 1
ATOM 595 O O . LEU A 1 71 ? -5.517 3.826 -15.455 1.00 89.81 71 LEU A O 1
ATOM 599 N N . ASP A 1 72 ? -3.308 4.059 -15.698 1.00 88.88 72 ASP A N 1
ATOM 600 C CA . ASP A 1 72 ? -3.098 2.806 -16.425 1.00 88.88 72 ASP A CA 1
ATOM 601 C C . ASP A 1 72 ? -2.801 1.685 -15.419 1.00 88.88 72 ASP A C 1
ATOM 603 O O . ASP A 1 72 ? -1.648 1.357 -15.102 1.00 88.88 72 ASP A O 1
ATOM 607 N N . PHE A 1 73 ? -3.875 1.147 -14.839 1.00 84.31 73 PHE A N 1
ATOM 608 C CA . PHE A 1 73 ? -3.789 0.140 -13.784 1.00 84.31 73 PHE A CA 1
ATOM 609 C C . PHE A 1 73 ? -3.284 -1.206 -14.294 1.00 84.31 73 PHE A C 1
ATOM 611 O O . PHE A 1 73 ? -2.638 -1.931 -13.542 1.00 84.31 73 PHE A O 1
ATOM 618 N N . GLU A 1 74 ? -3.502 -1.527 -15.568 1.00 84.31 74 GLU A N 1
ATOM 619 C CA . GLU A 1 74 ? -3.043 -2.787 -16.144 1.00 84.31 74 GLU A CA 1
ATOM 620 C C . GLU A 1 74 ? -1.523 -2.849 -16.192 1.00 84.31 74 GLU A C 1
ATOM 622 O O . GLU A 1 74 ? -0.917 -3.800 -15.690 1.00 84.31 74 GLU A O 1
ATOM 627 N N . LYS A 1 75 ? -0.890 -1.784 -16.699 1.00 84.50 75 LYS A N 1
ATOM 628 C CA . LYS A 1 75 ? 0.571 -1.685 -16.701 1.00 84.50 75 LYS A CA 1
ATOM 629 C C . LYS A 1 75 ? 1.127 -1.571 -15.286 1.00 84.50 75 LYS A C 1
ATOM 631 O O . LYS A 1 75 ? 2.163 -2.163 -14.990 1.00 84.50 75 LYS A O 1
ATOM 636 N N . ALA A 1 76 ? 0.455 -0.849 -14.387 1.00 88.75 76 ALA A N 1
ATOM 637 C CA . ALA A 1 76 ? 0.879 -0.769 -12.989 1.00 88.75 76 ALA A CA 1
ATOM 638 C C . ALA A 1 76 ? 0.856 -2.147 -12.299 1.00 88.75 76 ALA A C 1
ATOM 640 O O . ALA A 1 76 ? 1.815 -2.501 -11.611 1.00 88.75 76 ALA A O 1
ATOM 641 N N . MET A 1 77 ? -0.193 -2.946 -12.523 1.00 87.81 77 MET A N 1
ATOM 642 C CA . MET A 1 77 ? -0.295 -4.320 -12.022 1.00 87.81 77 MET A CA 1
ATOM 643 C C . MET A 1 77 ? 0.804 -5.214 -12.594 1.00 87.81 77 MET A C 1
ATOM 645 O O . MET A 1 77 ? 1.440 -5.944 -11.836 1.00 87.81 77 MET A O 1
ATOM 649 N N . PHE A 1 78 ? 1.078 -5.113 -13.896 1.00 85.94 78 PHE A N 1
ATOM 650 C CA . PHE A 1 78 ? 2.169 -5.848 -14.535 1.00 85.94 78 PHE A CA 1
ATOM 651 C C . PHE A 1 78 ? 3.519 -5.560 -13.859 1.00 85.94 78 PHE A C 1
ATOM 653 O O . PHE A 1 78 ? 4.205 -6.483 -13.417 1.00 85.94 78 PHE A O 1
ATOM 660 N N . TYR A 1 79 ? 3.875 -4.280 -13.689 1.00 87.62 79 TYR A N 1
ATOM 661 C CA . TYR A 1 79 ? 5.124 -3.904 -13.021 1.00 87.62 79 TYR A CA 1
ATOM 662 C C . TYR A 1 79 ? 5.164 -4.349 -11.555 1.00 87.62 79 TYR A C 1
ATOM 664 O O . TYR A 1 79 ? 6.211 -4.796 -11.093 1.00 87.62 79 TYR A O 1
ATOM 672 N N . ARG A 1 80 ? 4.039 -4.271 -10.830 1.00 87.88 80 ARG A N 1
ATOM 673 C CA . ARG A 1 80 ? 3.931 -4.766 -9.449 1.00 87.88 80 ARG A CA 1
ATOM 674 C C . ARG A 1 80 ? 4.223 -6.264 -9.368 1.00 87.88 80 ARG A C 1
ATOM 676 O O . ARG A 1 80 ? 5.023 -6.678 -8.535 1.00 87.88 80 ARG A O 1
ATOM 683 N N . ASN A 1 81 ? 3.582 -7.070 -10.211 1.00 86.56 81 ASN A N 1
ATOM 684 C CA . ASN A 1 81 ? 3.756 -8.523 -10.199 1.00 86.56 81 ASN A CA 1
ATOM 685 C C . ASN A 1 81 ? 5.194 -8.910 -10.554 1.00 86.56 81 ASN A C 1
ATOM 687 O O . ASN A 1 81 ? 5.774 -9.793 -9.922 1.00 86.56 81 ASN A O 1
ATOM 691 N N . LEU A 1 82 ? 5.796 -8.193 -11.504 1.00 84.38 82 LEU A N 1
ATOM 692 C CA . LEU A 1 82 ? 7.191 -8.382 -11.875 1.00 84.38 82 LEU A CA 1
ATOM 693 C C . LEU A 1 82 ? 8.143 -8.043 -10.714 1.00 84.38 82 LEU A C 1
ATOM 695 O O . LEU A 1 82 ? 9.054 -8.817 -10.437 1.00 84.38 82 LEU A O 1
ATOM 699 N N . ILE A 1 83 ? 7.904 -6.945 -9.984 1.00 86.50 83 ILE A N 1
ATOM 700 C CA . ILE A 1 83 ? 8.665 -6.591 -8.770 1.00 86.50 83 ILE A CA 1
ATOM 701 C C . ILE A 1 83 ? 8.582 -7.715 -7.727 1.00 86.50 83 ILE A C 1
ATOM 703 O O . ILE A 1 83 ? 9.616 -8.164 -7.242 1.00 86.50 83 ILE A O 1
ATOM 707 N N . ILE A 1 84 ? 7.375 -8.218 -7.439 1.00 87.19 84 ILE A N 1
ATOM 708 C CA . ILE A 1 84 ? 7.165 -9.297 -6.459 1.00 87.19 84 ILE A CA 1
ATOM 709 C C . ILE A 1 84 ? 7.919 -10.568 -6.867 1.00 87.19 84 ILE A C 1
ATOM 711 O O . ILE A 1 84 ? 8.533 -11.219 -6.022 1.00 87.19 84 ILE A O 1
ATOM 715 N N . LYS A 1 85 ? 7.884 -10.936 -8.154 1.00 83.44 85 LYS A N 1
ATOM 716 C CA . LYS A 1 85 ? 8.601 -12.115 -8.657 1.00 83.44 85 LYS A CA 1
ATOM 717 C C . LYS A 1 85 ? 10.113 -11.963 -8.477 1.00 83.44 85 LYS A C 1
ATOM 719 O O . LYS A 1 85 ? 10.755 -12.887 -7.987 1.00 83.44 85 LYS A O 1
ATOM 724 N N . LEU A 1 86 ? 10.665 -10.783 -8.758 1.00 82.00 86 LEU A N 1
ATOM 725 C CA . LEU A 1 86 ? 12.096 -10.526 -8.572 1.00 82.00 86 LEU A CA 1
ATOM 726 C C . LEU A 1 86 ? 12.544 -10.515 -7.118 1.00 82.00 86 LEU A C 1
ATOM 728 O O . LEU A 1 86 ? 13.626 -11.009 -6.810 1.00 82.00 86 LEU A O 1
ATOM 732 N N . GLU A 1 87 ? 11.740 -9.944 -6.227 1.00 82.12 87 GLU A N 1
ATOM 733 C CA . GLU A 1 87 ? 12.032 -9.958 -4.794 1.00 82.12 87 GLU A CA 1
ATOM 734 C C . GLU A 1 87 ? 12.029 -11.391 -4.252 1.00 82.12 87 GLU A C 1
ATOM 736 O O . GLU A 1 87 ? 12.926 -11.760 -3.494 1.00 82.12 87 GLU A O 1
ATOM 741 N N . LYS A 1 88 ? 11.087 -12.231 -4.706 1.00 84.56 88 LYS A N 1
ATOM 742 C CA . LYS A 1 88 ? 11.073 -13.665 -4.384 1.00 84.56 88 LYS A CA 1
ATOM 743 C C . LYS A 1 88 ? 12.320 -14.386 -4.901 1.00 84.56 88 LYS A C 1
ATOM 745 O O . LYS A 1 88 ? 12.938 -15.115 -4.136 1.00 84.56 88 LYS A O 1
ATOM 750 N N . GLU A 1 89 ? 12.713 -14.165 -6.156 1.00 79.44 89 GLU A N 1
ATOM 751 C CA . GLU A 1 89 ? 13.915 -14.785 -6.735 1.00 79.44 89 GLU A CA 1
ATOM 752 C C . GLU A 1 89 ? 15.211 -14.364 -6.030 1.00 79.44 89 GLU A C 1
ATOM 754 O O . GLU A 1 89 ? 16.133 -15.169 -5.934 1.00 79.44 89 GLU A O 1
ATOM 759 N N . LYS A 1 90 ? 15.309 -13.117 -5.548 1.00 77.00 90 LYS A N 1
ATOM 760 C CA . LYS A 1 90 ? 16.452 -12.673 -4.734 1.00 77.00 90 LYS A CA 1
ATOM 761 C C . LYS A 1 90 ? 16.490 -13.391 -3.390 1.00 77.00 90 LYS A C 1
ATOM 763 O O . LYS A 1 90 ? 17.524 -13.936 -3.039 1.00 77.00 90 LYS A O 1
ATOM 768 N N . LYS A 1 91 ? 15.349 -13.454 -2.700 1.00 74.75 91 LYS A N 1
ATOM 769 C CA . LYS A 1 91 ? 15.226 -14.103 -1.389 1.00 74.75 91 LYS A CA 1
ATOM 770 C C . LYS A 1 91 ? 15.468 -15.619 -1.429 1.00 74.75 91 LYS A C 1
ATOM 772 O O . LYS A 1 91 ? 15.785 -16.201 -0.410 1.00 74.75 91 LYS A O 1
ATOM 777 N N . GLN A 1 92 ? 15.277 -16.262 -2.582 1.00 70.81 92 GLN A N 1
ATOM 778 C CA . GLN A 1 92 ? 15.579 -17.688 -2.781 1.00 70.81 92 GLN A CA 1
ATOM 779 C C . GLN A 1 92 ? 17.054 -17.964 -3.117 1.00 70.81 92 GLN A C 1
ATOM 781 O O . GLN A 1 92 ? 17.454 -19.123 -3.144 1.00 70.81 92 GLN A O 1
ATOM 786 N N . LYS A 1 93 ? 17.831 -16.928 -3.457 1.00 58.91 93 LYS A N 1
ATOM 787 C CA . LYS A 1 93 ? 19.262 -17.035 -3.790 1.00 58.91 93 LYS A CA 1
ATOM 788 C C . LYS A 1 93 ? 20.181 -16.626 -2.639 1.00 58.91 93 LYS A C 1
ATOM 790 O O . LYS A 1 93 ? 21.377 -16.884 -2.736 1.00 58.91 93 LYS A O 1
ATOM 795 N N . GLU A 1 94 ? 19.628 -15.957 -1.631 1.00 52.41 94 GLU A N 1
ATOM 796 C CA . GLU A 1 94 ? 20.238 -15.739 -0.313 1.00 52.41 94 GLU A CA 1
ATOM 797 C C . GLU A 1 94 ? 20.031 -16.976 0.564 1.00 52.41 94 GLU A C 1
ATOM 799 O O . GLU A 1 94 ? 20.992 -17.336 1.276 1.00 52.41 94 GLU A O 1
#

Sequence (94 aa):
ETLRRRQIQENYNLKHNLQPTIIHKNIKQTTDINKDKNENIESFLFSEKKSPKNYSLKKLQSLMKKASKKLDFEKAMFYRNLIIKLEKEKKQKE

pLDDT: mean 79.29, std 14.73, range [52.41, 96.69]

Radius of gyration: 22.31 Å; chains: 1; bounding box: 47×37×50 Å

InterPro domains:
  IPR001943 UVR domain [PF02151] (56-89)
  IPR001943 UVR domain [PS50151] (54-89)
  IPR024759 UvrB, YAD/RRR-motif-containing domain [PF12344] (1-28)
  IPR036876 UVR domain superfamily [SSF46600] (55-89)

Foldseek 3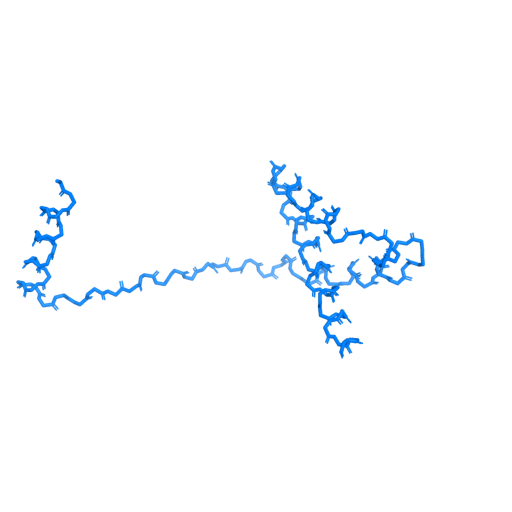Di:
DVVVVVVVVVVVCVVVVNDDDDDDDDDDDPPPLPDVLVVVLVVQCPPPVRPCVPPDLVNLVVQLVVCVVVVNVSSNVSSVVNSVVVVVVVVVVD